Protein AF-A0A353FFY8-F1 (afdb_monomer)

pLDDT: mean 85.71, std 14.07, range [40.5, 98.5]

Foldseek 3Di:
DVPVVVVVVLVVVVVVLVVVLVCLVPVPPDDVVSVVVNVVSVVVSVVVVVVVVVVVVVVVVVVVVVVVVVVVVVVVVVVVVVVVVVVVVVVVVVVVVVVVVVVVVVVVVVVVVVVVVVVVVVVVVVDPDPPD

Structure (mmCIF, N/CA/C/O backbone):
data_AF-A0A353FFY8-F1
#
_entry.id   AF-A0A353FFY8-F1
#
loop_
_atom_site.group_PDB
_atom_site.id
_atom_site.type_symbol
_atom_site.label_atom_id
_atom_site.label_alt_id
_atom_site.label_comp_id
_atom_site.label_asym_id
_atom_site.label_entity_id
_atom_site.label_seq_id
_atom_site.pdbx_PDB_ins_code
_atom_site.Cartn_x
_atom_site.Cartn_y
_atom_site.Cartn_z
_atom_site.occupancy
_atom_site.B_iso_or_equiv
_atom_site.auth_seq_id
_atom_site.auth_comp_id
_atom_site.auth_asym_id
_atom_site.auth_atom_id
_atom_site.pdbx_PDB_model_num
ATOM 1 N N . MET A 1 1 ? 18.343 -10.308 -14.569 1.00 46.62 1 MET A N 1
ATOM 2 C CA . MET A 1 1 ? 19.719 -10.662 -14.993 1.00 46.62 1 MET A CA 1
ATOM 3 C C . MET A 1 1 ? 19.987 -10.636 -16.513 1.00 46.62 1 MET A C 1
ATOM 5 O O . MET A 1 1 ? 21.149 -10.573 -16.862 1.00 46.62 1 MET A O 1
ATOM 9 N N . LYS A 1 2 ? 18.999 -10.602 -17.436 1.00 54.62 2 LYS A N 1
ATOM 10 C CA . LYS A 1 2 ? 19.262 -10.630 -18.905 1.00 54.62 2 LYS A CA 1
ATOM 11 C C . LYS A 1 2 ? 19.440 -9.273 -19.628 1.00 54.62 2 LYS A C 1
ATOM 13 O O . LYS A 1 2 ? 19.825 -9.269 -20.789 1.00 54.62 2 LYS A O 1
ATOM 18 N N . ARG A 1 3 ? 19.132 -8.132 -18.993 1.00 55.84 3 ARG A N 1
ATOM 19 C CA . ARG A 1 3 ? 19.076 -6.812 -19.667 1.00 55.84 3 ARG A CA 1
ATOM 20 C C . ARG A 1 3 ? 20.436 -6.120 -19.800 1.00 55.84 3 ARG A C 1
ATOM 22 O O . ARG A 1 3 ? 20.746 -5.640 -20.880 1.00 55.84 3 ARG A O 1
ATOM 29 N N . SER A 1 4 ? 21.261 -6.163 -18.748 1.00 60.22 4 SER A N 1
ATOM 30 C CA . SER A 1 4 ? 22.639 -5.646 -18.792 1.00 60.22 4 SER A CA 1
ATOM 31 C C . SER A 1 4 ? 23.444 -6.335 -19.894 1.00 60.22 4 SER A C 1
ATOM 33 O O . SER A 1 4 ? 24.080 -5.661 -20.689 1.00 60.22 4 SER A O 1
ATOM 35 N N . SER A 1 5 ? 23.304 -7.656 -20.043 1.00 67.19 5 SER A N 1
ATOM 36 C CA . SER A 1 5 ? 23.975 -8.396 -21.113 1.00 67.19 5 SER A CA 1
ATOM 37 C C . SER A 1 5 ? 23.595 -7.903 -22.511 1.00 67.19 5 SER A C 1
ATOM 39 O O . SER A 1 5 ? 24.438 -7.902 -23.396 1.00 67.19 5 SER A O 1
ATOM 41 N N . LEU A 1 6 ? 22.350 -7.470 -22.724 1.00 67.44 6 LEU A N 1
ATOM 42 C CA . LEU A 1 6 ? 21.859 -7.103 -24.051 1.00 67.44 6 LEU A CA 1
ATOM 43 C C . LEU A 1 6 ? 22.209 -5.657 -24.429 1.00 67.44 6 LEU A C 1
ATOM 45 O O . LEU A 1 6 ? 22.585 -5.398 -25.568 1.00 67.44 6 LEU A O 1
ATOM 49 N N . GLU A 1 7 ? 22.183 -4.741 -23.461 1.00 71.44 7 GLU A N 1
ATOM 50 C CA . GLU A 1 7 ? 22.735 -3.391 -23.621 1.00 71.44 7 GLU A CA 1
ATOM 51 C C . GLU A 1 7 ? 24.243 -3.437 -23.897 1.00 71.44 7 GLU A C 1
ATOM 53 O O . GLU A 1 7 ? 24.715 -2.803 -24.840 1.00 71.44 7 GLU A O 1
ATOM 58 N N . THR A 1 8 ? 24.987 -4.271 -23.161 1.00 77.75 8 THR A N 1
ATOM 59 C CA . THR A 1 8 ? 26.413 -4.501 -23.418 1.00 77.75 8 THR A CA 1
ATOM 60 C C . THR A 1 8 ? 26.653 -5.089 -24.809 1.00 77.75 8 THR A C 1
ATOM 62 O O . THR A 1 8 ? 27.556 -4.630 -25.497 1.00 77.75 8 THR A O 1
ATOM 65 N N . ILE A 1 9 ? 25.835 -6.042 -25.275 1.00 76.06 9 ILE A N 1
ATOM 66 C CA . ILE A 1 9 ? 25.950 -6.594 -26.637 1.00 76.06 9 ILE A CA 1
ATOM 67 C C . ILE A 1 9 ? 25.748 -5.507 -27.696 1.00 76.06 9 ILE A C 1
ATOM 69 O O . ILE A 1 9 ? 26.545 -5.418 -28.625 1.00 76.06 9 ILE A O 1
ATOM 73 N N . VAL A 1 10 ? 24.717 -4.667 -27.561 1.00 74.19 10 VAL A N 1
ATOM 74 C CA . VAL A 1 10 ? 24.435 -3.592 -28.529 1.00 74.19 10 VAL A CA 1
ATOM 75 C C . VAL A 1 10 ? 25.548 -2.544 -28.529 1.00 74.19 10 VAL A C 1
ATOM 77 O O . VAL A 1 10 ? 25.962 -2.086 -29.594 1.00 74.19 10 VAL A O 1
ATOM 80 N N . LEU A 1 11 ? 26.082 -2.210 -27.355 1.00 77.88 11 LEU A N 1
ATOM 81 C CA . LEU A 1 11 ? 27.184 -1.262 -27.211 1.00 77.88 11 LEU A CA 1
ATOM 82 C C . LEU A 1 11 ? 28.489 -1.809 -27.814 1.00 77.88 11 LEU A C 1
ATOM 84 O O . LEU A 1 11 ? 29.170 -1.103 -28.554 1.00 77.88 11 LEU A O 1
ATOM 88 N N . VAL A 1 12 ? 28.792 -3.090 -27.586 1.00 80.56 12 VAL A N 1
ATOM 89 C CA . VAL A 1 12 ? 29.934 -3.784 -28.204 1.00 80.56 12 VAL A CA 1
ATOM 90 C C . VAL A 1 12 ? 29.769 -3.863 -29.723 1.00 80.56 12 VAL A C 1
ATOM 92 O O . VAL A 1 12 ? 30.718 -3.573 -30.448 1.00 80.56 12 VAL A O 1
ATOM 95 N N . LEU A 1 13 ? 28.573 -4.181 -30.225 1.00 80.44 13 LEU A N 1
ATOM 96 C CA . LEU A 1 13 ? 28.295 -4.229 -31.663 1.00 80.44 13 LEU A CA 1
ATOM 97 C C . LEU A 1 13 ? 28.496 -2.852 -32.318 1.00 80.44 13 LEU A C 1
ATOM 99 O O . LEU A 1 13 ? 29.098 -2.764 -33.386 1.00 80.44 13 LEU A O 1
ATOM 103 N N . GLY A 1 14 ? 28.057 -1.778 -31.653 1.00 77.94 14 GLY A N 1
ATOM 104 C CA . GLY A 1 14 ? 28.290 -0.402 -32.093 1.00 77.94 14 GLY A CA 1
ATOM 105 C C . GLY A 1 14 ? 29.778 -0.052 -32.177 1.00 77.94 14 GLY A C 1
ATOM 106 O O . GLY A 1 14 ? 30.225 0.475 -33.194 1.00 77.94 14 GLY A O 1
ATOM 107 N N . ILE A 1 15 ? 30.565 -0.413 -31.158 1.00 83.50 15 ILE A N 1
ATOM 108 C CA . ILE A 1 15 ? 32.025 -0.207 -31.145 1.00 83.50 15 ILE A CA 1
ATOM 109 C C . ILE A 1 15 ? 32.703 -0.994 -32.275 1.00 83.50 15 ILE A C 1
ATOM 111 O O . ILE A 1 15 ? 33.572 -0.458 -32.961 1.00 83.50 15 ILE A O 1
ATOM 115 N N . VAL A 1 16 ? 32.286 -2.240 -32.512 1.00 82.88 16 VAL A N 1
ATOM 116 C CA . VAL A 1 16 ? 32.816 -3.082 -33.597 1.00 82.88 16 VAL A CA 1
ATOM 117 C C . VAL A 1 16 ? 32.509 -2.476 -34.969 1.00 82.88 16 VAL A C 1
ATOM 119 O O . VAL A 1 16 ? 33.399 -2.401 -35.815 1.00 82.88 16 VAL A O 1
ATOM 122 N N . ILE A 1 17 ? 31.283 -1.989 -35.183 1.00 80.50 17 ILE A N 1
ATOM 123 C CA . ILE A 1 17 ? 30.877 -1.320 -36.428 1.00 80.50 17 ILE A CA 1
ATOM 124 C C . ILE A 1 17 ? 31.725 -0.065 -36.679 1.00 80.50 17 ILE A C 1
ATOM 126 O O . ILE A 1 17 ? 32.239 0.121 -37.784 1.00 80.50 17 ILE A O 1
ATOM 130 N N . ILE A 1 18 ? 31.923 0.762 -35.648 1.00 80.25 18 ILE A N 1
ATOM 131 C CA . ILE A 1 18 ? 32.773 1.959 -35.717 1.00 80.25 18 ILE A CA 1
ATOM 132 C C . ILE A 1 18 ? 34.229 1.572 -36.022 1.00 80.25 18 ILE A C 1
AT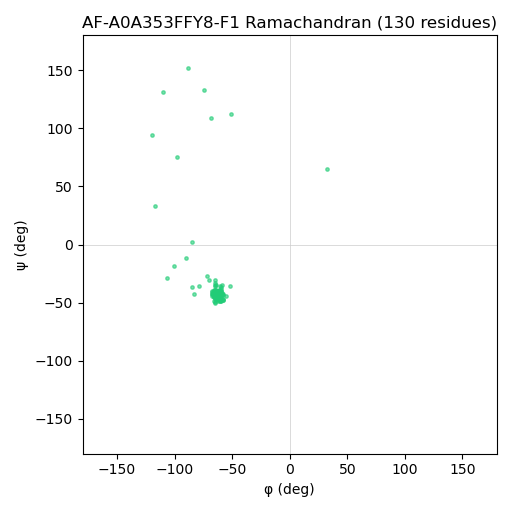OM 134 O O . ILE A 1 18 ? 34.864 2.197 -36.869 1.00 80.25 18 ILE A O 1
ATOM 138 N N . GLY A 1 19 ? 34.747 0.511 -35.396 1.00 82.19 19 GLY A N 1
ATOM 139 C CA . GLY A 1 19 ? 36.100 0.006 -35.637 1.00 82.19 19 GLY A CA 1
ATOM 140 C C . GLY A 1 19 ? 36.324 -0.455 -37.081 1.00 82.19 19 GLY A C 1
ATOM 141 O O . GLY A 1 19 ? 37.325 -0.083 -37.691 1.00 82.19 19 GLY A O 1
ATOM 142 N N . ILE A 1 20 ? 35.374 -1.198 -37.661 1.00 78.62 20 ILE A N 1
ATOM 143 C CA . ILE A 1 20 ? 35.430 -1.649 -39.066 1.00 78.62 20 ILE A CA 1
ATOM 144 C C . ILE A 1 20 ? 35.371 -0.454 -40.027 1.00 78.62 20 ILE A C 1
ATOM 146 O O . ILE A 1 20 ? 36.118 -0.410 -41.007 1.00 78.62 20 ILE A O 1
ATOM 150 N N . ALA A 1 21 ? 34.513 0.526 -39.737 1.00 73.12 21 ALA A N 1
ATOM 151 C CA . ALA A 1 21 ? 34.391 1.741 -40.534 1.00 73.12 21 ALA A CA 1
ATOM 152 C C . ALA A 1 21 ? 35.685 2.572 -40.530 1.00 73.12 21 ALA A C 1
ATOM 154 O O . ALA A 1 21 ? 36.168 2.966 -41.593 1.00 73.12 21 ALA A O 1
ATOM 155 N N . LEU A 1 22 ? 36.281 2.787 -39.352 1.00 77.38 22 LEU A N 1
ATOM 156 C CA . LEU A 1 22 ? 37.550 3.506 -39.208 1.00 77.38 22 LEU A CA 1
ATOM 157 C C . LEU A 1 22 ? 38.711 2.751 -39.869 1.00 77.38 22 LEU A C 1
ATOM 159 O O . LEU A 1 22 ? 39.533 3.365 -40.548 1.00 77.38 22 LEU A O 1
ATOM 163 N N . PHE A 1 23 ? 38.749 1.423 -39.740 1.00 78.06 23 PHE A N 1
ATOM 164 C CA . PHE A 1 23 ? 39.749 0.577 -40.393 1.00 78.06 23 PHE A CA 1
ATOM 165 C C . PHE A 1 23 ? 39.666 0.670 -41.925 1.00 78.06 23 PHE A C 1
ATOM 167 O O . PHE A 1 23 ? 40.683 0.873 -42.589 1.00 78.06 23 PHE A O 1
ATOM 174 N N . MET A 1 24 ? 38.460 0.597 -42.502 1.00 72.62 24 MET A N 1
ATOM 175 C CA . MET A 1 24 ? 38.266 0.788 -43.947 1.00 72.62 24 MET A CA 1
ATOM 176 C C . MET A 1 24 ? 38.610 2.205 -44.422 1.00 72.62 24 MET A C 1
ATOM 178 O O . MET A 1 24 ? 39.025 2.359 -45.567 1.00 72.62 24 MET A O 1
ATOM 182 N N . MET A 1 25 ? 38.432 3.222 -43.576 1.00 71.69 25 MET A N 1
ATOM 183 C CA . MET A 1 25 ? 38.705 4.620 -43.915 1.00 71.69 25 MET A CA 1
ATOM 184 C C . MET A 1 25 ? 40.201 4.976 -43.857 1.00 71.69 25 MET A C 1
ATOM 186 O O . MET A 1 25 ? 40.651 5.770 -44.678 1.00 71.69 25 MET A O 1
ATOM 190 N N . PHE A 1 26 ? 40.965 4.407 -42.915 1.00 72.81 26 PHE A N 1
ATOM 191 C CA . PHE A 1 26 ? 42.368 4.783 -42.675 1.00 72.81 26 PHE A CA 1
ATOM 192 C C . PHE A 1 26 ? 43.416 3.761 -43.150 1.00 72.81 26 PHE A C 1
ATOM 194 O O . PHE A 1 26 ? 44.525 4.171 -43.480 1.00 72.81 26 PHE A O 1
ATOM 201 N N . MET A 1 27 ? 43.116 2.455 -43.190 1.00 66.25 27 MET A N 1
ATOM 202 C CA . MET A 1 27 ? 44.098 1.419 -43.578 1.00 66.25 27 MET A CA 1
ATOM 203 C C . MET A 1 27 ? 43.966 0.927 -45.022 1.00 66.25 27 MET A C 1
ATOM 205 O O . MET A 1 27 ? 44.903 0.333 -45.554 1.00 66.25 27 MET A O 1
ATOM 209 N N . ARG A 1 28 ? 42.825 1.154 -45.678 1.00 65.31 28 ARG A N 1
ATOM 210 C CA . ARG A 1 28 ? 42.588 0.750 -47.069 1.00 65.31 28 ARG A CA 1
ATOM 211 C C . ARG A 1 28 ? 42.541 2.004 -47.940 1.00 65.31 28 ARG A C 1
ATOM 213 O O . ARG A 1 28 ? 41.812 2.927 -47.602 1.00 65.31 28 ARG A O 1
ATOM 220 N N . ASN A 1 29 ? 43.276 2.032 -49.060 1.00 61.97 29 ASN A N 1
ATOM 221 C CA . ASN A 1 29 ? 43.172 3.120 -50.044 1.00 61.97 29 ASN A CA 1
ATOM 222 C C . ASN A 1 29 ? 41.695 3.318 -50.409 1.00 61.97 29 ASN A C 1
ATOM 224 O O . ASN A 1 29 ? 41.056 2.423 -50.974 1.00 61.97 29 ASN A O 1
ATOM 228 N N . THR A 1 30 ? 41.147 4.463 -50.009 1.00 62.31 30 THR A N 1
ATOM 229 C CA . THR A 1 30 ? 39.720 4.757 -50.063 1.00 62.31 30 THR A CA 1
ATOM 230 C C . THR A 1 30 ? 39.285 4.873 -51.516 1.00 62.31 30 THR A C 1
ATOM 232 O O . THR A 1 30 ? 39.623 5.809 -52.235 1.00 62.31 30 THR A O 1
ATOM 235 N N . THR A 1 31 ? 38.531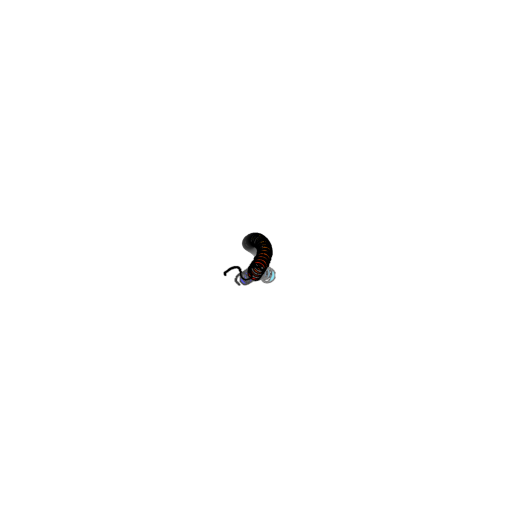 3.878 -51.969 1.00 68.50 31 THR A N 1
ATOM 236 C CA . THR A 1 31 ? 37.852 3.931 -53.264 1.00 68.50 31 THR A CA 1
ATOM 237 C C . THR A 1 31 ? 36.481 4.575 -53.058 1.00 68.50 31 THR A C 1
ATOM 239 O O . THR A 1 31 ? 35.899 4.433 -51.982 1.00 68.50 31 THR A O 1
ATOM 242 N N . PRO A 1 32 ? 35.896 5.253 -54.061 1.00 67.94 32 PRO A N 1
ATOM 243 C CA . PRO A 1 32 ? 34.577 5.874 -53.918 1.00 67.94 32 PRO A CA 1
ATOM 244 C C . PRO A 1 32 ? 33.508 4.906 -53.382 1.00 67.94 32 PRO A C 1
ATOM 246 O O . PRO A 1 32 ? 32.688 5.281 -52.552 1.00 67.94 32 PRO A O 1
ATOM 249 N N . GLN A 1 33 ? 33.575 3.628 -53.773 1.00 70.00 33 GLN A N 1
ATOM 250 C CA . GLN A 1 33 ? 32.675 2.573 -53.299 1.00 70.00 33 GLN A CA 1
ATOM 251 C C . GLN A 1 33 ? 32.812 2.259 -51.797 1.00 70.00 33 GLN A C 1
ATOM 253 O O . GLN A 1 33 ? 31.805 1.950 -51.161 1.00 70.00 33 GLN A O 1
ATOM 258 N N . SER A 1 34 ? 34.004 2.369 -51.195 1.00 69.19 34 SER A N 1
ATOM 259 C CA . SER A 1 34 ? 34.174 2.098 -49.758 1.00 69.19 34 SER A CA 1
ATOM 260 C C . SER A 1 34 ? 33.514 3.168 -48.888 1.00 69.19 34 SER A C 1
ATOM 262 O O . SER A 1 34 ? 33.014 2.848 -47.816 1.00 69.19 34 SER A O 1
ATOM 264 N N . ILE A 1 35 ? 33.439 4.415 -49.365 1.00 73.44 35 ILE A N 1
ATOM 265 C CA . ILE A 1 35 ? 32.758 5.513 -48.660 1.00 73.44 35 ILE A CA 1
ATOM 266 C C . ILE A 1 35 ? 31.247 5.247 -48.580 1.00 73.44 35 ILE A C 1
ATOM 268 O O . ILE A 1 35 ? 30.652 5.366 -47.508 1.00 73.44 35 ILE A O 1
ATOM 272 N N . PHE A 1 36 ? 30.625 4.820 -49.685 1.00 78.44 36 PHE A N 1
ATOM 273 C CA . PHE A 1 36 ? 29.200 4.464 -49.701 1.00 78.44 36 PHE A CA 1
ATOM 274 C C . PHE A 1 36 ? 28.887 3.280 -48.781 1.00 78.44 36 PHE A C 1
ATOM 276 O O . PHE A 1 36 ? 27.911 3.331 -48.034 1.00 78.44 36 PHE A O 1
ATOM 283 N N . ILE A 1 37 ? 29.723 2.237 -48.799 1.00 76.50 37 ILE A N 1
ATOM 284 C CA . ILE A 1 37 ? 29.537 1.050 -47.952 1.00 76.50 37 ILE A CA 1
ATOM 285 C C . ILE A 1 37 ? 29.656 1.418 -46.467 1.00 76.50 37 ILE A C 1
ATOM 287 O O . ILE A 1 37 ? 28.820 0.998 -45.670 1.00 76.50 37 ILE A O 1
ATOM 291 N N . THR A 1 38 ? 30.630 2.249 -46.091 1.00 75.69 38 THR A N 1
ATOM 292 C CA . THR A 1 38 ? 30.786 2.727 -44.710 1.00 75.69 38 THR A CA 1
ATOM 293 C C . THR A 1 38 ? 29.566 3.526 -44.239 1.00 75.69 38 THR A C 1
ATOM 295 O O . THR A 1 38 ? 29.028 3.252 -43.165 1.00 75.69 38 THR A O 1
ATOM 298 N N . ASN A 1 39 ? 29.061 4.455 -45.055 1.00 79.88 39 ASN A N 1
ATOM 299 C CA . ASN A 1 39 ? 27.864 5.238 -44.720 1.00 79.88 39 ASN A CA 1
ATOM 300 C C . ASN A 1 39 ? 26.596 4.371 -44.624 1.00 79.88 39 ASN A C 1
ATOM 302 O O . ASN A 1 39 ? 25.736 4.614 -43.770 1.00 79.88 39 ASN A O 1
ATOM 306 N N . LEU A 1 40 ? 26.484 3.338 -45.464 1.00 83.00 40 LEU A N 1
ATOM 307 C CA . LEU A 1 40 ? 25.388 2.370 -45.411 1.00 83.00 40 LEU A CA 1
ATOM 308 C C . LEU A 1 40 ? 25.431 1.550 -44.116 1.00 83.00 40 LEU A C 1
ATOM 310 O O . LEU A 1 40 ? 24.406 1.400 -43.451 1.00 83.00 40 LEU A O 1
ATOM 314 N N . ILE A 1 41 ? 26.614 1.075 -43.723 1.00 80.44 41 ILE A N 1
ATOM 315 C CA . ILE A 1 41 ? 26.821 0.332 -42.473 1.00 80.44 41 ILE A CA 1
ATOM 316 C C . ILE A 1 41 ? 26.445 1.193 -41.260 1.00 80.44 41 ILE A C 1
ATOM 318 O O . ILE A 1 41 ? 25.719 0.719 -40.385 1.00 80.44 41 ILE A O 1
ATOM 322 N N . PHE A 1 42 ? 26.870 2.461 -41.222 1.00 79.56 42 PHE A N 1
ATOM 323 C CA . PHE A 1 42 ? 26.482 3.382 -40.150 1.00 79.56 42 PHE A CA 1
ATOM 324 C C . PHE A 1 42 ? 24.970 3.599 -40.088 1.00 79.56 42 PHE A C 1
ATOM 326 O O . PHE A 1 42 ? 24.383 3.520 -39.009 1.00 79.56 42 PHE A O 1
ATOM 333 N N . SER A 1 43 ? 24.331 3.817 -41.238 1.00 84.00 43 SER A N 1
ATOM 334 C CA . SER A 1 43 ? 22.885 4.055 -41.311 1.00 84.00 43 SER A CA 1
ATOM 335 C C . SER A 1 43 ? 22.083 2.843 -40.828 1.00 84.00 43 SER A C 1
ATOM 337 O O . SER A 1 43 ? 21.162 2.982 -40.024 1.00 84.00 43 SER A O 1
ATOM 339 N N . VAL A 1 44 ? 22.461 1.637 -41.263 1.00 85.25 44 VAL A N 1
ATOM 340 C CA . VAL A 1 44 ? 21.809 0.387 -40.843 1.00 85.25 44 VAL A CA 1
ATOM 341 C C . VAL A 1 44 ? 22.069 0.098 -39.363 1.00 85.25 44 VAL A C 1
ATOM 343 O O . VAL A 1 44 ? 21.141 -0.260 -38.638 1.00 85.25 44 VAL A O 1
ATOM 346 N N . GLY A 1 45 ? 23.300 0.301 -38.885 1.00 82.19 45 GLY A N 1
ATOM 347 C CA . GLY A 1 45 ? 23.644 0.135 -37.472 1.00 82.19 45 GLY A CA 1
ATOM 348 C C . GLY A 1 45 ? 22.844 1.074 -36.567 1.00 82.19 45 GLY A C 1
ATOM 349 O O . GLY A 1 45 ? 22.301 0.643 -35.548 1.00 82.19 45 GLY A O 1
ATOM 350 N N . PHE A 1 46 ? 22.691 2.335 -36.975 1.00 83.31 46 PHE A N 1
ATOM 351 C CA . PHE A 1 46 ? 21.879 3.311 -36.252 1.00 83.31 46 PHE A CA 1
ATOM 352 C C . PHE A 1 46 ? 20.390 2.945 -36.255 1.00 83.31 46 PHE A C 1
ATOM 354 O O . PHE A 1 46 ? 19.731 3.043 -35.219 1.00 83.31 46 PHE A O 1
ATOM 361 N N . LEU A 1 47 ? 19.863 2.446 -37.377 1.00 86.38 47 LEU A N 1
ATOM 362 C CA . LEU A 1 47 ? 18.477 1.979 -37.466 1.00 86.38 47 LEU A CA 1
ATOM 363 C C . LEU A 1 47 ? 18.203 0.810 -36.506 1.00 86.38 47 LEU A C 1
ATOM 365 O O . LEU A 1 47 ? 17.199 0.818 -35.793 1.00 86.38 47 LEU A O 1
ATOM 369 N N . ILE A 1 48 ? 19.111 -0.169 -36.448 1.00 84.94 48 ILE A N 1
ATOM 370 C CA . ILE A 1 48 ? 19.020 -1.302 -35.515 1.00 84.94 48 ILE A CA 1
ATOM 371 C C . ILE A 1 48 ? 19.062 -0.806 -34.065 1.00 84.94 48 ILE A C 1
ATOM 373 O O . ILE A 1 48 ? 18.261 -1.253 -33.241 1.00 84.94 48 ILE A O 1
ATOM 377 N N . TYR A 1 49 ? 19.949 0.145 -33.757 1.00 84.06 49 TYR A N 1
ATOM 378 C CA . TYR A 1 49 ? 20.039 0.744 -32.427 1.00 84.06 49 TYR A CA 1
ATOM 379 C C . TYR A 1 49 ? 18.744 1.463 -32.023 1.00 84.06 49 TYR A C 1
ATOM 381 O O . TYR A 1 49 ? 18.233 1.220 -30.927 1.00 84.06 49 TYR A O 1
ATOM 389 N N . ILE A 1 50 ? 18.174 2.295 -32.904 1.00 86.44 50 ILE A N 1
ATOM 390 C CA . ILE A 1 50 ? 16.892 2.971 -32.650 1.00 86.44 50 ILE A CA 1
ATOM 391 C C . ILE A 1 50 ? 15.798 1.941 -32.385 1.00 86.44 50 ILE A C 1
ATOM 393 O O . ILE A 1 50 ? 15.058 2.069 -31.410 1.00 86.44 50 ILE A O 1
ATOM 397 N N . LEU A 1 51 ? 15.700 0.910 -33.226 1.00 85.94 51 LEU A N 1
ATOM 398 C CA . LEU A 1 51 ? 14.657 -0.103 -33.107 1.00 85.94 51 LEU A CA 1
ATOM 399 C C . LEU A 1 51 ? 14.766 -0.864 -31.780 1.00 85.94 51 LEU A C 1
ATOM 401 O O . LEU A 1 51 ? 13.769 -1.061 -31.080 1.00 85.94 51 LEU A O 1
ATOM 405 N N . TYR A 1 52 ? 15.989 -1.231 -31.400 1.00 84.38 52 TYR A N 1
ATOM 406 C CA . TYR A 1 52 ? 16.273 -1.857 -30.116 1.00 84.38 52 TYR A CA 1
ATOM 407 C C . TYR A 1 52 ? 15.922 -0.945 -28.932 1.00 84.38 52 TYR A C 1
ATOM 409 O O . TYR A 1 52 ? 15.236 -1.370 -27.994 1.00 84.38 52 TYR A O 1
ATOM 417 N N . SER A 1 53 ? 16.362 0.313 -28.979 1.00 84.88 53 SER A N 1
ATOM 418 C CA . SER A 1 53 ? 16.093 1.310 -27.942 1.00 84.88 53 SER A CA 1
ATOM 419 C C . SER A 1 53 ? 14.589 1.553 -27.781 1.00 84.88 53 SER A C 1
ATOM 421 O O . SER A 1 53 ? 14.073 1.555 -26.659 1.00 84.88 53 SER A O 1
ATOM 423 N N . MET A 1 54 ? 13.848 1.638 -28.890 1.00 86.50 54 MET A N 1
ATOM 424 C CA . MET A 1 54 ? 12.392 1.785 -28.893 1.00 86.50 54 MET A CA 1
ATOM 425 C C . MET A 1 54 ? 11.699 0.561 -28.283 1.00 86.50 54 MET A C 1
ATOM 427 O O . MET A 1 54 ? 10.823 0.704 -27.427 1.00 86.50 54 MET A O 1
ATOM 431 N N . MET A 1 55 ? 12.100 -0.652 -28.673 1.00 86.94 55 MET A N 1
ATOM 432 C CA . MET A 1 55 ? 11.552 -1.891 -28.113 1.00 86.94 55 MET A CA 1
ATOM 433 C C . MET A 1 55 ? 11.808 -1.989 -26.603 1.00 86.94 55 MET A C 1
ATOM 435 O O . MET A 1 55 ? 10.898 -2.314 -25.832 1.00 86.94 55 MET A O 1
ATOM 439 N N . THR A 1 56 ? 13.022 -1.655 -26.171 1.00 86.69 56 THR A N 1
ATOM 440 C CA . THR A 1 56 ? 13.423 -1.681 -24.761 1.00 86.69 56 THR A CA 1
ATOM 441 C C . THR A 1 56 ? 12.637 -0.654 -23.956 1.00 86.69 56 THR A C 1
ATOM 443 O O . THR A 1 56 ? 11.994 -1.021 -22.970 1.00 86.69 56 THR A O 1
ATOM 446 N N . THR A 1 57 ? 12.582 0.593 -24.427 1.00 87.62 57 THR A N 1
ATOM 447 C CA . THR A 1 57 ? 11.791 1.679 -23.824 1.00 87.62 57 THR A CA 1
ATOM 448 C C . THR A 1 57 ? 10.319 1.296 -23.693 1.00 87.62 57 THR A C 1
ATOM 450 O O . THR A 1 57 ? 9.711 1.466 -22.637 1.00 87.62 57 THR A O 1
ATOM 453 N N . ASN A 1 58 ? 9.738 0.692 -24.731 1.00 89.81 58 ASN A N 1
ATOM 454 C CA . ASN A 1 58 ? 8.352 0.230 -24.704 1.00 89.81 58 ASN A CA 1
ATOM 455 C C . ASN A 1 58 ? 8.119 -0.868 -23.662 1.00 89.81 58 ASN A C 1
ATOM 457 O O . ASN A 1 58 ? 7.092 -0.857 -22.977 1.00 89.81 58 ASN A O 1
ATOM 461 N N . SER A 1 59 ? 9.056 -1.810 -23.529 1.00 89.62 59 SER A N 1
ATOM 462 C CA . SER A 1 59 ? 8.982 -2.854 -22.505 1.00 89.62 59 SER A CA 1
ATOM 463 C C . SER A 1 59 ? 9.067 -2.267 -21.093 1.00 89.62 59 SER A C 1
ATOM 465 O O . SER A 1 59 ? 8.274 -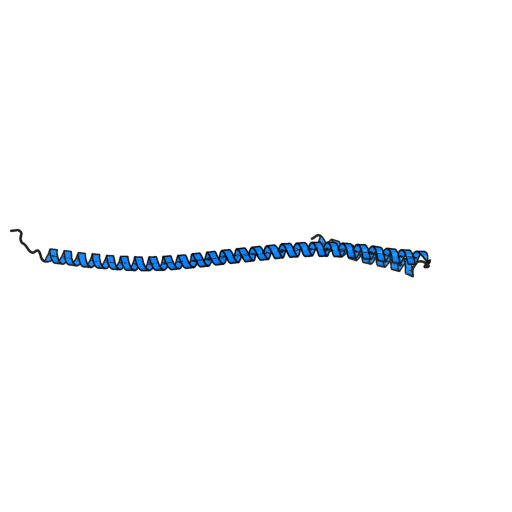2.644 -20.228 1.00 89.62 59 SER A O 1
ATOM 467 N N . LEU A 1 60 ? 9.940 -1.276 -20.894 1.00 89.38 60 LEU A N 1
ATOM 468 C CA . LEU A 1 60 ? 10.143 -0.611 -19.613 1.00 89.38 60 LEU A CA 1
ATOM 469 C C . LEU A 1 60 ? 8.912 0.209 -19.223 1.00 89.38 60 LEU A C 1
ATOM 471 O O . LEU A 1 60 ? 8.395 0.067 -18.121 1.00 89.38 60 LEU A O 1
ATOM 475 N N . ASN A 1 61 ? 8.347 0.958 -20.168 1.00 94.00 61 ASN A N 1
ATOM 476 C CA . ASN A 1 61 ? 7.101 1.693 -19.968 1.00 94.00 61 ASN A CA 1
ATOM 477 C C . ASN A 1 61 ? 5.925 0.768 -19.623 1.00 94.00 61 ASN A C 1
ATOM 479 O O . ASN A 1 61 ? 5.066 1.129 -18.819 1.00 94.00 61 ASN A O 1
ATOM 483 N N . ARG A 1 62 ? 5.860 -0.440 -20.204 1.00 95.56 62 ARG A N 1
ATOM 484 C CA . ARG A 1 62 ? 4.848 -1.443 -19.827 1.00 95.56 62 ARG A CA 1
ATOM 485 C C . ARG A 1 62 ? 5.050 -1.941 -18.399 1.00 95.56 62 ARG A C 1
ATOM 487 O O . ARG A 1 62 ? 4.067 -2.095 -17.682 1.00 95.56 62 ARG A O 1
ATOM 494 N N . GLU A 1 63 ? 6.289 -2.200 -18.000 1.00 95.62 63 GLU A N 1
ATOM 495 C CA . GLU A 1 63 ? 6.629 -2.648 -16.648 1.00 95.62 63 GLU A CA 1
ATOM 496 C C . GLU A 1 63 ? 6.331 -1.566 -15.603 1.00 95.62 63 GLU A C 1
ATOM 498 O O . GLU A 1 63 ? 5.651 -1.850 -14.621 1.00 95.62 63 GLU A O 1
ATOM 503 N N . ILE A 1 64 ? 6.701 -0.312 -15.879 1.00 96.06 64 ILE A N 1
ATOM 504 C CA . ILE A 1 64 ? 6.365 0.852 -15.046 1.00 96.06 64 ILE A CA 1
ATOM 505 C C . ILE A 1 64 ? 4.847 0.985 -14.890 1.00 96.06 64 ILE A C 1
ATOM 507 O O . ILE A 1 64 ? 4.358 1.129 -13.774 1.00 96.06 64 ILE A O 1
ATOM 511 N N . ARG A 1 65 ? 4.074 0.878 -15.981 1.00 97.19 65 ARG A N 1
ATOM 512 C CA . ARG A 1 65 ? 2.601 0.914 -15.903 1.00 97.19 65 ARG A CA 1
ATOM 513 C C . ARG A 1 65 ? 2.036 -0.215 -15.043 1.00 97.19 65 ARG A C 1
ATOM 515 O O . ARG A 1 65 ? 1.147 0.034 -14.237 1.00 97.19 65 ARG A O 1
ATOM 522 N N . LYS A 1 66 ? 2.550 -1.441 -15.187 1.00 97.69 66 LYS A N 1
ATOM 523 C CA . LYS A 1 66 ? 2.131 -2.574 -14.345 1.00 97.69 66 LYS A CA 1
ATOM 524 C C . LYS A 1 66 ? 2.427 -2.313 -12.870 1.00 97.69 66 LYS A C 1
ATOM 526 O O . LYS A 1 66 ? 1.560 -2.553 -12.037 1.00 97.6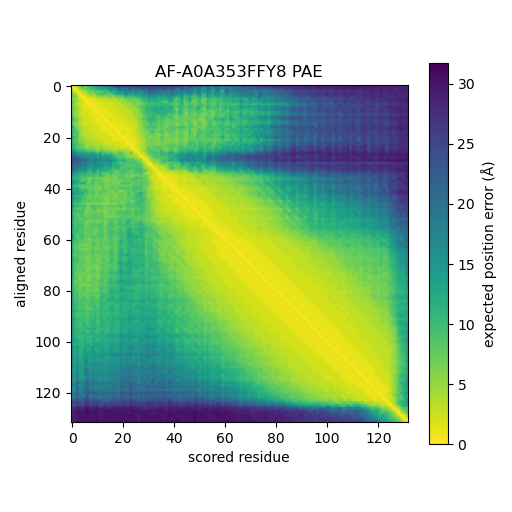9 66 LYS A O 1
ATOM 531 N N . LEU A 1 67 ? 3.620 -1.806 -12.564 1.00 98.00 67 LEU A N 1
ATOM 532 C CA . LEU A 1 67 ? 4.026 -1.526 -11.192 1.00 98.00 67 LEU A CA 1
ATOM 533 C C . LEU A 1 67 ? 3.201 -0.384 -10.584 1.00 98.00 67 LEU A C 1
ATOM 535 O O . LEU A 1 67 ? 2.732 -0.514 -9.460 1.00 98.00 67 LEU A O 1
ATOM 539 N N . ASN A 1 68 ? 2.928 0.676 -11.348 1.00 97.81 68 ASN A N 1
ATOM 540 C CA . ASN A 1 68 ? 2.037 1.758 -10.925 1.00 97.81 68 ASN A CA 1
ATOM 541 C C . ASN A 1 68 ? 0.620 1.253 -10.636 1.00 97.81 68 ASN A C 1
ATOM 543 O O . ASN A 1 68 ? 0.067 1.577 -9.591 1.00 97.81 68 ASN A O 1
ATOM 547 N N . ASN A 1 69 ? 0.055 0.411 -11.506 1.00 97.88 69 ASN A N 1
ATOM 548 C CA . ASN A 1 69 ? -1.261 -0.184 -11.264 1.00 97.88 69 ASN A CA 1
ATOM 549 C C . ASN A 1 69 ? -1.270 -1.041 -9.991 1.00 97.88 69 ASN A C 1
ATOM 551 O O . ASN A 1 69 ? -2.230 -0.998 -9.225 1.00 97.88 69 ASN A O 1
ATOM 555 N N . HIS A 1 70 ? -0.196 -1.796 -9.747 1.00 98.00 70 HIS A N 1
ATOM 556 C CA . HIS A 1 70 ? -0.057 -2.585 -8.528 1.00 98.00 70 HIS A CA 1
ATOM 557 C C . HIS A 1 70 ? 0.027 -1.697 -7.278 1.00 98.00 70 HIS A C 1
ATOM 559 O O . HIS A 1 70 ? -0.661 -1.965 -6.298 1.00 98.00 70 HIS A O 1
ATOM 565 N N . ILE A 1 71 ? 0.792 -0.602 -7.331 1.00 98.25 71 ILE A N 1
ATOM 566 C CA . ILE A 1 71 ? 0.873 0.387 -6.247 1.00 98.25 71 ILE A CA 1
ATOM 567 C C . ILE A 1 71 ? -0.501 1.003 -5.964 1.00 98.25 71 ILE A C 1
ATOM 569 O O . ILE A 1 71 ? -0.882 1.106 -4.801 1.00 98.25 71 ILE A O 1
ATOM 573 N N . THR A 1 72 ? -1.258 1.390 -6.994 1.00 98.25 72 THR A N 1
ATOM 574 C CA . THR A 1 72 ? -2.620 1.919 -6.817 1.00 98.25 72 THR A CA 1
ATOM 575 C C . THR A 1 72 ? -3.527 0.891 -6.145 1.00 98.25 72 THR A C 1
ATOM 577 O O . THR A 1 72 ? -4.172 1.209 -5.153 1.00 98.25 72 THR A O 1
ATOM 580 N N . SER A 1 73 ? -3.499 -0.365 -6.602 1.00 98.31 73 SER A N 1
ATOM 581 C CA . SER A 1 73 ? -4.281 -1.443 -5.984 1.00 98.31 73 SER A CA 1
ATOM 582 C C . SER A 1 73 ? -3.922 -1.664 -4.512 1.00 98.31 73 SER A C 1
ATOM 584 O O . SER A 1 73 ? -4.811 -1.901 -3.699 1.00 98.31 73 SER A O 1
ATOM 586 N N . LEU A 1 74 ? -2.634 -1.596 -4.160 1.00 98.44 74 LEU A N 1
ATOM 587 C CA . LEU A 1 74 ? -2.190 -1.722 -2.770 1.00 98.44 74 LEU A CA 1
ATOM 588 C C . LEU A 1 74 ? -2.649 -0.533 -1.920 1.00 98.44 74 LEU A C 1
ATOM 590 O O . LEU A 1 74 ? -3.070 -0.732 -0.784 1.00 98.44 74 LEU A O 1
ATOM 594 N N . LYS A 1 75 ? -2.612 0.692 -2.458 1.00 98.25 75 LYS A N 1
ATOM 595 C CA . LYS A 1 75 ? -3.143 1.879 -1.768 1.00 98.25 75 LYS A CA 1
ATOM 596 C C . LYS A 1 75 ? -4.636 1.737 -1.473 1.00 98.25 75 LYS A C 1
ATOM 598 O O . LYS A 1 75 ? -5.053 2.024 -0.354 1.00 98.25 75 LYS A O 1
ATOM 603 N N . ASP A 1 76 ? -5.412 1.237 -2.431 1.00 98.25 76 ASP A N 1
ATOM 604 C CA . ASP A 1 76 ? -6.846 0.999 -2.243 1.00 98.25 76 ASP A CA 1
ATOM 605 C C . ASP A 1 76 ? -7.112 -0.080 -1.181 1.00 98.25 76 ASP A C 1
ATOM 607 O O . ASP A 1 76 ? -8.037 0.045 -0.376 1.00 98.25 76 ASP A O 1
ATOM 611 N N . GLU A 1 77 ? -6.300 -1.142 -1.143 1.00 98.44 77 GLU A N 1
ATOM 612 C CA . GLU A 1 77 ? -6.405 -2.177 -0.109 1.00 98.44 77 GLU A CA 1
ATOM 613 C C . GLU A 1 77 ? -6.065 -1.629 1.285 1.00 98.44 77 GLU A C 1
ATOM 615 O O . GLU A 1 77 ? -6.774 -1.929 2.248 1.00 98.44 77 GLU A O 1
ATOM 620 N N . ILE A 1 78 ? -5.022 -0.800 1.395 1.00 98.44 78 ILE A N 1
ATOM 621 C CA . ILE A 1 78 ? -4.649 -0.138 2.652 1.00 98.44 78 ILE A CA 1
ATOM 622 C C . ILE A 1 78 ? -5.796 0.751 3.141 1.00 98.44 78 ILE A C 1
ATOM 624 O O . ILE A 1 78 ? -6.214 0.601 4.286 1.00 98.44 78 ILE A O 1
ATOM 628 N N . ALA A 1 79 ? -6.370 1.588 2.272 1.00 98.31 79 ALA A N 1
ATOM 629 C CA . ALA A 1 79 ? -7.492 2.455 2.634 1.00 98.31 79 ALA A CA 1
ATOM 630 C C . ALA A 1 79 ? -8.713 1.653 3.124 1.00 98.31 79 ALA A C 1
ATOM 632 O O . ALA A 1 79 ? -9.358 2.019 4.106 1.00 98.31 79 ALA A O 1
ATOM 633 N N . LYS A 1 80 ? -9.015 0.513 2.484 1.00 98.44 80 LYS A N 1
ATOM 634 C CA . LYS A 1 80 ? -10.078 -0.397 2.945 1.00 98.44 80 LYS A CA 1
ATOM 635 C C . LYS A 1 80 ? -9.791 -0.971 4.327 1.00 98.44 80 LYS A C 1
ATOM 637 O O . LYS A 1 80 ? -10.688 -0.997 5.167 1.00 98.44 80 LYS A O 1
ATOM 642 N N . LYS A 1 81 ? -8.561 -1.423 4.573 1.00 98.38 81 LYS A N 1
ATOM 643 C CA . LYS A 1 81 ? -8.165 -1.956 5.884 1.00 98.38 81 LYS A CA 1
ATOM 644 C C . LYS A 1 81 ? -8.231 -0.889 6.970 1.00 98.38 81 LYS A C 1
ATOM 646 O O . LYS A 1 81 ? -8.703 -1.187 8.058 1.00 98.38 81 LYS A O 1
ATOM 651 N N . GLU A 1 82 ? -7.829 0.338 6.667 1.00 98.50 82 GLU A N 1
ATOM 652 C CA . GLU A 1 82 ? -7.908 1.466 7.596 1.00 98.50 82 GLU A CA 1
ATOM 653 C C . GLU A 1 82 ? -9.360 1.786 7.982 1.00 98.50 82 GLU A C 1
ATOM 655 O O . GLU A 1 82 ? -9.670 1.913 9.165 1.00 98.50 82 GLU A O 1
ATOM 660 N N . MET A 1 83 ? -10.289 1.783 7.017 1.00 98.25 83 MET A N 1
ATOM 661 C CA . MET A 1 83 ? -11.724 1.911 7.310 1.00 98.25 83 MET A CA 1
ATOM 662 C C . MET A 1 83 ? -12.240 0.782 8.214 1.00 98.25 83 MET A C 1
ATOM 664 O O . MET A 1 83 ? -12.956 1.049 9.177 1.00 98.25 83 MET A O 1
ATOM 668 N N . MET A 1 84 ? -11.847 -0.468 7.947 1.00 98.31 84 MET A N 1
ATOM 669 C CA . MET A 1 84 ? -12.238 -1.611 8.784 1.00 98.31 84 MET A CA 1
ATOM 670 C C . MET A 1 84 ? -11.671 -1.526 10.208 1.00 98.31 84 MET A C 1
ATOM 672 O O . MET A 1 84 ? -12.324 -1.977 11.149 1.00 98.31 84 MET A O 1
ATOM 676 N N . ILE A 1 85 ? -10.460 -0.990 10.375 1.00 98.44 85 ILE A N 1
ATOM 677 C CA . ILE A 1 85 ? -9.857 -0.762 11.695 1.00 98.44 85 ILE A CA 1
ATOM 678 C C . ILE A 1 85 ? -10.675 0.283 12.456 1.00 98.44 85 ILE A C 1
ATOM 680 O O . ILE A 1 85 ? -11.131 -0.006 13.557 1.00 98.44 85 ILE A O 1
ATOM 684 N N . ASN A 1 86 ? -10.977 1.423 11.832 1.00 98.25 86 ASN A N 1
ATOM 685 C CA . ASN A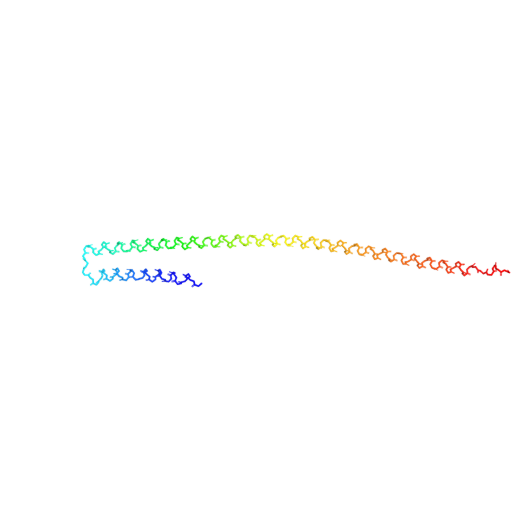 1 86 ? -11.771 2.485 12.459 1.00 98.25 86 ASN A CA 1
ATOM 686 C C . ASN A 1 86 ? -13.176 2.009 12.878 1.00 98.25 86 ASN A C 1
ATOM 688 O O . ASN A 1 86 ? -13.678 2.379 13.944 1.00 98.25 86 ASN A O 1
ATOM 692 N N . GLU A 1 87 ? -13.817 1.165 12.064 1.00 98.44 87 GLU A N 1
ATOM 693 C CA . GLU A 1 87 ? -15.105 0.548 12.404 1.00 98.44 87 GLU A CA 1
ATOM 694 C C . GLU A 1 87 ? -14.983 -0.376 13.627 1.00 98.44 87 GLU A C 1
ATOM 696 O O . GLU A 1 87 ? -15.804 -0.318 14.548 1.00 98.44 87 GLU A O 1
ATOM 701 N N . LYS A 1 88 ? -13.933 -1.206 13.671 1.00 98.31 88 LYS A N 1
ATOM 702 C CA . LYS A 1 88 ? -13.661 -2.091 14.811 1.00 98.31 88 LYS A CA 1
ATOM 703 C C . LYS A 1 88 ? -13.360 -1.308 16.083 1.00 98.31 88 LYS A C 1
ATOM 705 O O . LYS A 1 88 ? -13.903 -1.666 17.125 1.00 98.31 88 LYS A O 1
ATOM 710 N N . ASP A 1 89 ? -12.575 -0.241 16.002 1.00 98.50 89 ASP A N 1
ATOM 711 C CA . ASP A 1 89 ? -12.262 0.617 17.148 1.00 98.50 89 ASP A CA 1
ATOM 712 C C . ASP A 1 89 ? -13.526 1.295 17.691 1.00 98.50 89 ASP A C 1
ATOM 714 O O . ASP A 1 89 ? -13.790 1.267 18.894 1.00 98.50 89 ASP A O 1
ATOM 718 N N . SER A 1 90 ? -14.389 1.792 16.801 1.00 98.25 90 SER A N 1
ATOM 719 C CA . SER A 1 90 ? -15.697 2.343 17.184 1.00 98.25 90 SER A CA 1
ATOM 720 C C . SER A 1 90 ? -16.574 1.296 17.880 1.00 98.25 90 SER A C 1
ATOM 722 O O . SER A 1 90 ? -17.225 1.582 18.890 1.00 98.25 90 SER A O 1
ATOM 724 N N . ARG A 1 91 ? -16.568 0.052 17.383 1.00 98.38 91 ARG A N 1
ATOM 725 C CA . ARG A 1 91 ? -17.301 -1.055 18.009 1.00 98.38 91 ARG A CA 1
ATOM 726 C C . ARG A 1 91 ? -16.736 -1.415 19.381 1.00 98.38 91 ARG A C 1
ATOM 728 O O . ARG A 1 91 ? -17.520 -1.686 20.288 1.00 98.38 91 ARG A O 1
ATOM 735 N N . ILE A 1 92 ? -15.414 -1.407 19.545 1.00 98.50 92 ILE A N 1
ATOM 736 C CA . ILE A 1 92 ? -14.755 -1.637 20.836 1.00 98.50 92 ILE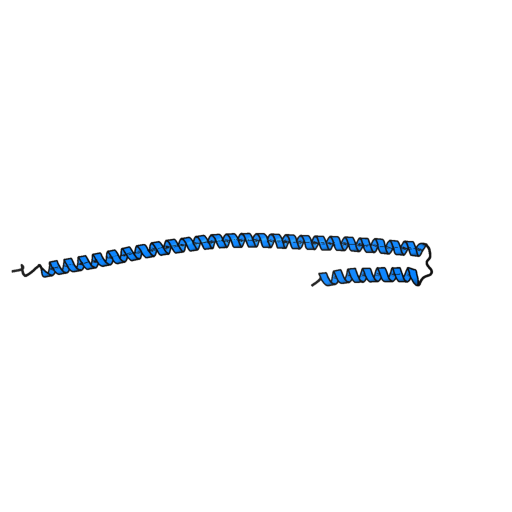 A CA 1
ATOM 737 C C . ILE A 1 92 ? -15.178 -0.563 21.840 1.00 98.50 92 ILE A C 1
ATOM 739 O O . ILE A 1 92 ? -15.583 -0.913 22.946 1.00 98.50 92 ILE A O 1
ATOM 743 N N . HIS A 1 93 ? -15.171 0.714 21.453 1.00 98.25 93 HIS A N 1
ATOM 744 C CA . HIS A 1 93 ? -15.626 1.796 22.329 1.00 98.25 93 HIS A CA 1
ATOM 745 C C . HIS A 1 93 ? -17.094 1.651 22.745 1.00 98.25 93 HIS A C 1
ATOM 747 O O . HIS A 1 93 ? -17.413 1.808 23.921 1.00 98.25 93 HIS A O 1
ATOM 753 N N . SER A 1 94 ? -17.982 1.286 21.814 1.00 98.38 94 SER A N 1
ATOM 754 C CA . SER A 1 94 ? -19.384 0.993 22.147 1.00 98.38 94 SER A CA 1
ATOM 755 C C . SER A 1 94 ? -19.492 -0.133 23.175 1.00 98.38 94 SER A C 1
ATOM 757 O O . SER A 1 94 ? -20.182 0.022 24.175 1.00 98.38 94 SER A O 1
ATOM 759 N N . LEU A 1 95 ? -18.772 -1.240 22.970 1.00 98.44 95 LEU A N 1
ATOM 760 C CA . LEU A 1 95 ? -18.794 -2.376 23.895 1.00 98.44 95 LEU A CA 1
ATOM 761 C C . LEU A 1 95 ? -18.213 -2.026 25.271 1.00 98.44 95 LEU A C 1
ATOM 763 O O . LEU A 1 95 ? -18.691 -2.536 26.280 1.00 98.44 95 LEU A O 1
ATOM 767 N N . GLN A 1 96 ? -17.197 -1.162 25.332 1.00 98.38 96 GLN A N 1
ATOM 768 C CA . GLN A 1 96 ? -16.648 -0.667 26.597 1.00 98.38 96 GLN A CA 1
ATOM 769 C C . GLN A 1 96 ? -17.672 0.171 27.371 1.00 98.38 96 GLN A C 1
ATOM 771 O O . GLN A 1 96 ? -17.798 0.004 28.584 1.00 98.38 96 GLN A O 1
ATOM 776 N N . ASN A 1 97 ? -18.424 1.029 26.678 1.00 98.38 97 ASN A N 1
ATOM 777 C CA . ASN A 1 97 ? -19.490 1.819 27.294 1.00 98.38 97 ASN A CA 1
ATOM 778 C C . ASN A 1 97 ? -20.615 0.921 27.819 1.00 98.38 97 ASN A C 1
ATOM 780 O O . ASN A 1 97 ? -21.010 1.065 28.976 1.00 98.38 97 ASN A O 1
ATOM 784 N N . ASP A 1 98 ? -21.065 -0.043 27.011 1.00 98.44 98 ASP A N 1
ATOM 785 C CA . ASP A 1 98 ? -22.087 -1.016 27.414 1.00 98.44 98 ASP A CA 1
ATOM 786 C C . ASP A 1 98 ? -21.634 -1.791 28.663 1.00 98.44 98 ASP A C 1
ATOM 788 O O . ASP A 1 98 ? -22.388 -1.951 29.622 1.00 98.44 98 ASP A O 1
ATOM 792 N N . LEU A 1 99 ? -20.369 -2.224 28.695 1.00 98.38 99 LEU A N 1
ATOM 793 C CA . LEU A 1 99 ? -19.791 -2.933 29.836 1.00 98.38 99 LEU A CA 1
ATOM 794 C C . LEU A 1 99 ? -19.775 -2.055 31.097 1.00 98.38 99 LEU A C 1
ATOM 796 O O . LEU A 1 99 ? -20.164 -2.524 32.167 1.00 98.38 99 LEU A O 1
ATOM 800 N N . SER A 1 100 ? -19.381 -0.784 30.979 1.00 98.19 100 SER A N 1
ATOM 801 C CA . SER A 1 100 ? -19.412 0.169 32.096 1.00 98.19 100 SER A CA 1
ATOM 802 C C . SER A 1 100 ? -20.831 0.390 32.623 1.00 98.19 100 SER A C 1
ATOM 804 O O . SER A 1 100 ? -21.021 0.498 33.836 1.00 98.19 100 SER A O 1
ATOM 806 N N . GLN A 1 101 ? -21.830 0.453 31.739 1.00 98.38 101 GLN A N 1
ATOM 807 C CA . GLN A 1 101 ? -23.226 0.597 32.144 1.00 98.38 101 GLN A CA 1
ATOM 808 C C . GLN A 1 101 ? -23.704 -0.643 32.909 1.00 98.38 101 GLN A C 1
ATOM 810 O O . GLN A 1 101 ? -24.231 -0.514 34.014 1.00 98.38 101 GLN A O 1
ATOM 815 N N . LEU A 1 102 ? -23.450 -1.839 32.371 1.00 98.38 102 LEU A N 1
ATOM 816 C CA . LEU A 1 102 ? -23.806 -3.102 33.023 1.00 98.38 102 LEU A CA 1
ATOM 817 C C . LEU A 1 102 ? -23.135 -3.257 34.395 1.00 98.38 102 LEU A C 1
ATOM 819 O O . LEU A 1 102 ? -23.749 -3.778 35.325 1.00 98.38 102 LEU A O 1
ATOM 823 N N . GLN A 1 103 ? -21.890 -2.797 34.549 1.00 98.06 103 GLN A N 1
ATOM 824 C CA . GLN A 1 103 ? -21.220 -2.771 35.853 1.00 98.06 103 GLN A CA 1
ATOM 825 C C . GLN A 1 103 ? -21.948 -1.858 36.849 1.00 98.06 103 GLN A C 1
ATOM 827 O O . GLN A 1 103 ? -22.180 -2.266 37.986 1.00 98.06 103 GLN A O 1
ATOM 832 N N . GLY A 1 104 ? -22.367 -0.665 36.419 1.00 98.19 104 GLY A N 1
ATOM 833 C CA . GLY A 1 104 ? -23.148 0.247 37.258 1.00 98.19 104 GLY A CA 1
ATOM 834 C C . GLY A 1 104 ? -24.508 -0.329 37.665 1.00 98.19 104 GLY A C 1
ATOM 835 O O . GLY A 1 104 ? -24.900 -0.231 38.830 1.00 98.19 104 GLY A O 1
ATOM 836 N N . GLU A 1 105 ? -25.207 -0.980 36.734 1.00 98.19 105 GLU A N 1
ATOM 837 C CA . GLU A 1 105 ? -26.470 -1.676 37.010 1.00 98.19 105 GLU A CA 1
ATOM 838 C C . GLU A 1 105 ? -26.277 -2.822 38.016 1.00 98.19 105 GLU A C 1
ATOM 840 O O . GLU A 1 105 ? -27.058 -2.956 38.963 1.00 98.19 105 GLU A O 1
ATOM 845 N N . LEU A 1 106 ? -25.204 -3.607 37.868 1.00 98.25 106 LEU A N 1
ATOM 846 C CA . LEU A 1 106 ? -24.863 -4.691 38.789 1.00 98.25 106 LEU A CA 1
ATOM 847 C C . LEU A 1 106 ? -24.578 -4.173 40.206 1.00 98.25 106 LEU A C 1
ATOM 849 O O . LEU A 1 106 ? -25.058 -4.757 41.181 1.00 98.25 106 LEU A O 1
ATOM 853 N N . ASP A 1 107 ? -23.825 -3.083 40.334 1.00 98.06 107 ASP A N 1
ATOM 854 C CA . ASP A 1 107 ? -23.541 -2.462 41.630 1.00 98.06 107 ASP A CA 1
ATOM 855 C C . ASP A 1 107 ? -24.810 -1.896 42.283 1.00 98.06 107 ASP A C 1
ATOM 857 O O . ASP A 1 107 ? -25.009 -2.044 43.494 1.00 98.06 107 ASP A O 1
ATOM 861 N N . GLY A 1 108 ? -25.703 -1.299 41.487 1.00 98.06 108 GLY A N 1
ATOM 862 C CA . GLY A 1 108 ? -27.018 -0.849 41.944 1.00 98.06 108 GLY A CA 1
ATOM 863 C C . GLY A 1 108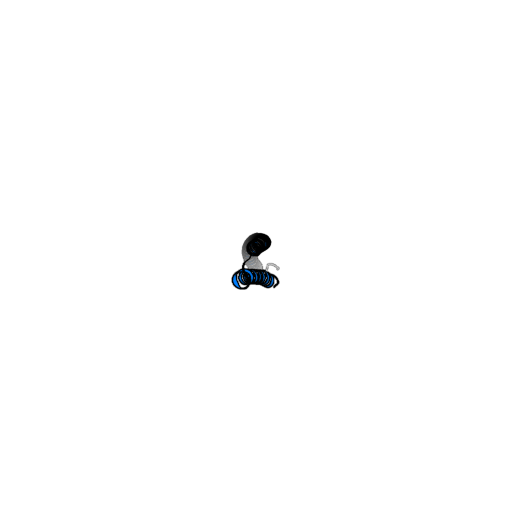 ? -27.874 -2.000 42.477 1.00 98.06 108 GLY A C 1
ATOM 864 O O . GLY A 1 108 ? -28.391 -1.923 43.594 1.00 98.06 108 GLY A O 1
ATOM 865 N N . ALA A 1 109 ? -27.961 -3.101 41.728 1.00 97.94 109 ALA A N 1
ATOM 866 C CA . ALA A 1 109 ? -28.690 -4.296 42.145 1.00 97.94 109 ALA A CA 1
ATOM 867 C C . ALA A 1 109 ? -28.105 -4.909 43.430 1.00 97.94 109 ALA A C 1
ATOM 869 O O . ALA A 1 109 ? -28.849 -5.292 44.334 1.00 97.94 109 ALA A O 1
ATOM 870 N N . ARG A 1 110 ? -26.772 -4.949 43.564 1.00 97.94 110 ARG A N 1
ATOM 871 C CA . ARG A 1 110 ? -26.100 -5.426 44.786 1.00 97.94 110 ARG A CA 1
ATOM 872 C C . ARG A 1 110 ? -26.467 -4.597 46.015 1.00 97.94 110 ARG A C 1
ATOM 874 O O . ARG A 1 110 ? -26.709 -5.179 47.071 1.00 97.94 110 ARG A O 1
ATOM 881 N N . LYS A 1 111 ? -26.539 -3.268 45.885 1.00 97.88 111 LYS A N 1
ATOM 882 C CA . LYS A 1 111 ? -26.980 -2.384 46.979 1.00 97.88 111 LYS A CA 1
ATOM 883 C C . LYS A 1 111 ? -28.426 -2.664 47.379 1.00 97.88 111 LYS A C 1
ATOM 885 O O . LYS A 1 111 ? -28.684 -2.876 48.556 1.00 97.88 111 LYS A O 1
ATOM 890 N N . GLN A 1 112 ? -29.334 -2.777 46.408 1.00 97.50 112 GLN A N 1
ATOM 891 C CA . GLN A 1 112 ? -30.738 -3.102 46.687 1.00 97.50 112 GLN A CA 1
ATOM 892 C C . GLN A 1 112 ? -30.892 -4.441 47.420 1.00 97.50 112 GLN A C 1
ATOM 894 O O . GLN A 1 112 ? -31.670 -4.541 48.365 1.00 97.50 112 GLN A O 1
ATOM 899 N N . VAL A 1 113 ? -30.131 -5.466 47.022 1.00 97.62 113 VAL A N 1
ATOM 900 C CA . VAL A 1 113 ? -30.128 -6.761 47.719 1.00 97.62 113 VAL A CA 1
ATOM 901 C C . VAL A 1 113 ? -29.647 -6.612 49.164 1.00 97.62 113 VAL A C 1
ATOM 903 O O . VAL A 1 113 ? -30.263 -7.185 50.061 1.00 97.62 113 VAL A O 1
ATOM 906 N N . ALA A 1 114 ? -28.582 -5.845 49.409 1.00 96.88 114 ALA A N 1
ATOM 907 C CA . ALA A 1 114 ? -28.079 -5.604 50.761 1.00 96.88 114 ALA A CA 1
ATOM 908 C C . ALA A 1 114 ? -29.100 -4.850 51.635 1.00 96.88 114 ALA A C 1
ATOM 910 O O . ALA A 1 114 ? -29.328 -5.235 52.783 1.00 96.88 114 ALA A O 1
ATOM 911 N N . ASP A 1 115 ? -29.761 -3.832 51.081 1.00 97.38 115 ASP A N 1
ATOM 912 C CA . ASP A 1 115 ? -30.794 -3.065 51.782 1.00 97.38 115 ASP A CA 1
ATOM 913 C C . ASP A 1 115 ? -31.993 -3.950 52.150 1.00 97.38 115 ASP A C 1
ATOM 915 O O . ASP A 1 115 ? -32.438 -3.953 53.299 1.00 97.38 115 ASP A O 1
ATOM 919 N N . LEU A 1 116 ? -32.471 -4.773 51.210 1.00 96.88 116 LEU A N 1
ATOM 920 C CA . LEU A 1 116 ? -33.544 -5.739 51.462 1.00 96.88 116 LEU A CA 1
ATOM 921 C C . LEU A 1 116 ? -33.145 -6.778 52.518 1.00 96.88 116 LEU A C 1
ATOM 923 O O . LEU A 1 116 ? -33.956 -7.126 53.375 1.00 96.88 116 LEU A O 1
ATOM 927 N N . GLN A 1 117 ? -31.900 -7.262 52.504 1.00 96.00 117 GLN A N 1
ATOM 928 C CA . GLN A 1 117 ? -31.401 -8.181 53.533 1.00 96.00 117 GLN A CA 1
ATOM 929 C C . GLN A 1 117 ? -31.400 -7.541 54.926 1.00 96.00 117 GLN A C 1
ATO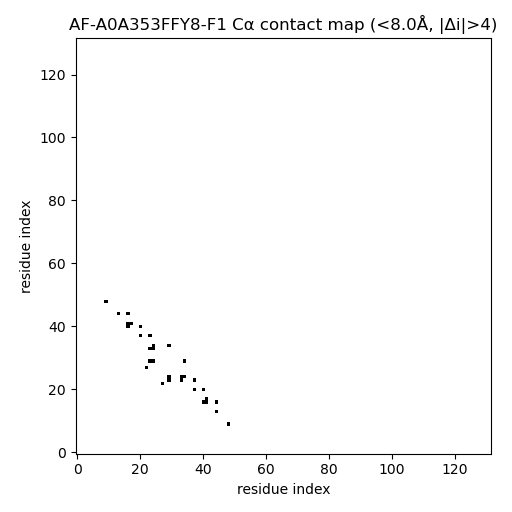M 931 O O . GLN A 1 117 ? -31.758 -8.209 55.898 1.00 96.00 117 GLN A O 1
ATOM 936 N N . ASN A 1 118 ? -31.033 -6.262 55.032 1.00 95.44 118 ASN A N 1
ATOM 937 C CA . ASN A 1 118 ? -31.085 -5.531 56.298 1.00 95.44 118 ASN A CA 1
ATOM 938 C C . ASN A 1 118 ? -32.529 -5.361 56.786 1.00 95.44 118 ASN A C 1
ATOM 940 O O . ASN A 1 118 ? -32.810 -5.688 57.936 1.00 95.44 118 ASN A O 1
ATOM 944 N N . GLN A 1 119 ? -33.459 -4.975 55.906 1.00 95.31 119 GLN A N 1
ATOM 945 C CA . GLN A 1 119 ? -34.886 -4.875 56.248 1.00 95.31 119 GLN A CA 1
ATOM 946 C C . GLN A 1 119 ? -35.463 -6.212 56.732 1.00 95.31 119 GLN A C 1
ATOM 948 O O . GLN A 1 119 ? -36.181 -6.259 57.729 1.00 95.31 119 GLN A O 1
ATOM 953 N N . VAL A 1 120 ? -35.122 -7.323 56.068 1.00 94.81 120 VAL A N 1
ATOM 954 C CA . VAL A 1 120 ? -35.551 -8.664 56.498 1.00 94.81 120 VAL A CA 1
ATOM 955 C C . VAL A 1 120 ? -35.018 -8.994 57.896 1.00 94.81 120 VAL A C 1
ATOM 957 O O . VAL A 1 120 ? -35.770 -9.519 58.717 1.00 94.81 120 VAL A O 1
ATOM 960 N N . ARG A 1 121 ? -33.753 -8.669 58.196 1.00 93.50 121 ARG A N 1
ATOM 961 C CA . ARG A 1 121 ? -33.167 -8.874 59.533 1.00 93.50 121 ARG A CA 1
ATOM 962 C C . ARG A 1 121 ? -33.860 -8.031 60.599 1.00 93.50 121 ARG A C 1
ATOM 964 O O . ARG A 1 121 ? -34.160 -8.556 61.668 1.00 93.50 121 ARG A O 1
ATOM 971 N N . GLU A 1 122 ? -34.140 -6.763 60.307 1.00 92.69 122 GLU A N 1
ATOM 972 C CA . GLU A 1 122 ? -34.866 -5.872 61.217 1.00 92.69 122 GLU A CA 1
ATOM 973 C C . GLU A 1 122 ? -36.258 -6.426 61.535 1.00 92.69 122 GLU A C 1
ATOM 975 O O . GLU A 1 122 ? -36.594 -6.581 62.709 1.00 92.69 122 GLU A O 1
ATOM 980 N N . ILE A 1 123 ? -37.025 -6.831 60.517 1.00 92.62 123 ILE A N 1
ATOM 981 C CA . ILE A 1 123 ? -38.355 -7.437 60.696 1.00 92.62 123 ILE A CA 1
ATOM 982 C C . ILE A 1 123 ? -38.275 -8.727 61.524 1.00 92.62 123 ILE A C 1
ATOM 984 O O . ILE A 1 123 ? -39.106 -8.939 62.406 1.00 92.62 123 ILE A O 1
ATOM 988 N N . GLN A 1 124 ? -37.277 -9.581 61.279 1.00 88.69 124 GLN A N 1
ATOM 989 C CA . GLN A 1 124 ? -37.072 -10.803 62.066 1.00 88.69 124 GLN A CA 1
ATOM 990 C C . GLN A 1 124 ? -36.748 -10.497 63.532 1.00 88.69 124 GLN A C 1
ATOM 992 O O . GLN A 1 124 ? -37.284 -11.154 64.419 1.00 88.69 124 GLN A O 1
ATOM 997 N N . SER A 1 125 ? -35.916 -9.488 63.797 1.00 84.31 125 SER A N 1
ATOM 998 C CA . SER A 1 125 ? -35.590 -9.060 65.164 1.00 84.31 125 SER A CA 1
ATOM 999 C C . SER A 1 125 ? -36.743 -8.338 65.871 1.00 84.31 125 SER A C 1
ATOM 1001 O O . SER A 1 125 ? -36.853 -8.402 67.092 1.00 84.31 125 SER A O 1
ATOM 1003 N N . ALA A 1 126 ? -37.629 -7.690 65.110 1.00 75.56 126 ALA A N 1
ATOM 1004 C CA . ALA A 1 126 ? -38.812 -6.992 65.603 1.00 75.56 126 ALA A CA 1
ATOM 1005 C C . ALA A 1 126 ? -40.031 -7.908 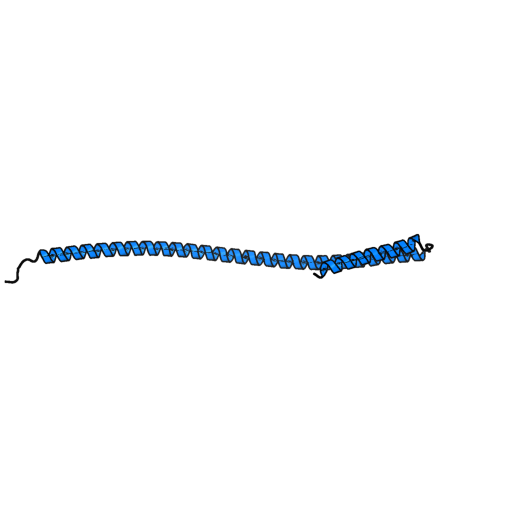65.800 1.00 75.56 126 ALA A C 1
ATOM 1007 O O . ALA A 1 126 ? -41.090 -7.421 66.194 1.00 75.56 126 ALA A O 1
ATOM 1008 N N . LYS A 1 127 ? -39.899 -9.221 65.565 1.00 61.38 127 LYS A N 1
ATOM 1009 C CA . LYS A 1 127 ? -40.885 -10.238 65.950 1.00 61.38 127 LYS A CA 1
ATOM 1010 C C . LYS A 1 127 ? -40.448 -10.906 67.271 1.00 61.38 127 LYS A C 1
ATOM 1012 O O . LYS A 1 127 ? -39.956 -12.031 67.222 1.00 61.38 127 LYS A O 1
ATOM 1017 N N . PRO A 1 128 ? -40.579 -10.262 68.450 1.00 57.97 128 PRO A N 1
ATOM 1018 C CA . PRO A 1 128 ? -40.454 -10.972 69.712 1.00 57.97 128 PRO A CA 1
ATOM 1019 C C . PRO A 1 128 ? -41.723 -11.807 69.937 1.00 57.97 128 PRO A C 1
ATOM 1021 O O . PRO A 1 128 ? -42.840 -11.323 69.741 1.00 57.97 128 PRO A O 1
ATOM 1024 N N . ASP A 1 129 ? -41.532 -13.072 70.305 1.00 54.34 129 ASP A N 1
ATOM 1025 C CA . ASP A 1 129 ? -42.382 -13.853 71.212 1.00 54.34 129 ASP A CA 1
ATOM 1026 C C . ASP A 1 129 ? -43.891 -13.530 71.187 1.00 54.34 129 ASP A C 1
ATOM 1028 O O . ASP A 1 129 ? -44.477 -13.068 72.163 1.00 54.34 129 ASP A O 1
ATOM 1032 N N . THR A 1 130 ? -44.544 -13.786 70.052 1.00 53.03 130 THR A N 1
ATOM 1033 C CA . THR A 1 130 ? -46.018 -13.828 69.933 1.00 53.03 130 THR A CA 1
ATOM 1034 C C . THR A 1 130 ? -46.508 -15.214 69.520 1.00 53.03 130 THR A C 1
ATOM 1036 O O . THR A 1 130 ? -47.513 -15.362 68.832 1.00 53.03 130 THR A O 1
ATOM 1039 N N . GLU A 1 131 ? -45.798 -16.247 69.963 1.00 45.00 131 GLU A N 1
ATOM 1040 C CA . GLU A 1 131 ? -46.308 -17.615 70.024 1.00 45.00 131 GLU A CA 1
ATOM 1041 C C . GLU A 1 131 ? -46.260 -18.033 71.499 1.00 45.00 131 GLU A C 1
ATOM 1043 O O . GLU A 1 131 ? -45.212 -18.391 72.033 1.00 45.00 131 GLU A O 1
ATOM 1048 N N . ALA A 1 132 ? -47.404 -17.826 72.159 1.00 40.50 132 ALA A N 1
ATOM 1049 C CA . ALA A 1 132 ? -47.773 -18.420 73.440 1.00 40.50 132 ALA A CA 1
ATOM 1050 C C . ALA A 1 132 ? -48.175 -19.890 73.255 1.00 40.50 132 ALA A C 1
ATOM 1052 O O . ALA A 1 132 ? -48.654 -20.227 72.146 1.00 40.50 132 ALA A O 1
#

Mean predicted aligned error: 11.35 Å

Secondary structure (DSSP, 8-state):
--HHHHHHHHHHHHHHHHHHHHHHHHTS---HHHHHHHHHHHHHHHHHHHHHHHHHHHHHHHHHHHHHHHHHHHHHHHHHHHHHHHHHHHHHHHHHHHHHHHHHHHHHHHHHHHHHHHHHHHHHHT------

Sequence (132 aa):
MKRSSLETIVLVLGIVIIGIALFMMFMRNTTPQSIFITNLIFSVGFLIYILYSMMTTNSLNREIRKLNNHITSLKDEIAKKEMMINEKDSRIHSLQNDLSQLQGELDGARKQVADLQNQVREIQSAKPDTEA

Radius of gyration: 45.81 Å; Cα contacts (8 Å, |Δi|>4): 16; chains: 1; bounding box: 92×24×127 Å

Solvent-accessible surface area (backbone atoms only — not comparable to full-atom values): 7299 Å² total; per-residue (Å²): 133,70,60,68,59,50,55,50,49,54,52,50,50,52,52,52,52,51,50,54,42,49,46,50,63,73,76,38,88,74,46,78,68,54,56,55,52,41,54,49,51,51,53,53,52,49,50,52,49,51,53,51,52,51,53,50,50,53,52,49,54,51,51,52,51,51,51,51,53,50,51,52,53,51,51,54,51,50,54,52,50,51,52,54,48,53,53,49,52,53,50,50,53,51,52,52,52,53,50,54,51,52,51,52,53,51,54,51,52,52,50,53,52,53,52,51,52,49,52,52,50,50,56,58,68,70,58,69,88,83,78,130